Protein AF-A1HNP2-F1 (afdb_monomer)

Solvent-accessible surface area (backbone atoms only — not comparable to full-atom values): 6325 Å² total; per-residue (Å²): 141,87,89,77,92,78,71,58,69,73,58,54,54,51,54,63,71,51,48,97,85,75,49,71,67,57,53,52,48,53,51,52,52,49,53,50,51,52,52,53,56,53,64,67,58,37,74,67,53,46,50,54,48,52,56,49,51,55,50,52,51,52,51,53,54,48,50,34,67,74,67,49,86,72,54,46,63,56,48,10,64,74,72,73,49,52,49,67,56,31,46,49,52,55,55,47,56,54,50,56,54,51,55,64,75,77,108

Structure (mmCIF, N/CA/C/O backbone):
data_AF-A1HNP2-F1
#
_entry.id   AF-A1HNP2-F1
#
loop_
_atom_site.group_PDB
_atom_site.id
_atom_site.type_symbol
_atom_site.label_atom_id
_atom_site.label_alt_id
_atom_site.label_comp_id
_atom_site.label_asym_id
_atom_site.label_entity_id
_atom_site.label_seq_id
_atom_site.pdbx_PDB_ins_code
_atom_site.Cartn_x
_atom_site.Cartn_y
_atom_site.Cartn_z
_atom_site.occupancy
_atom_site.B_iso_or_equiv
_atom_site.auth_seq_id
_atom_site.auth_comp_id
_atom_site.auth_asym_id
_atom_site.auth_atom_id
_atom_site.pdbx_PDB_model_num
ATOM 1 N N . MET A 1 1 ? 48.011 25.353 -30.392 1.00 40.16 1 MET A N 1
ATOM 2 C CA . MET A 1 1 ? 46.835 24.646 -30.943 1.00 40.16 1 MET A CA 1
ATOM 3 C C . MET A 1 1 ? 47.071 24.387 -32.428 1.00 40.16 1 MET A C 1
ATOM 5 O O . MET A 1 1 ? 47.019 25.321 -33.212 1.00 40.16 1 MET A O 1
ATOM 9 N N . LYS A 1 2 ? 47.429 23.161 -32.817 1.00 46.31 2 LYS A N 1
ATOM 10 C CA . LYS A 1 2 ? 47.557 22.740 -34.224 1.00 46.31 2 LYS A CA 1
ATOM 11 C C . LYS A 1 2 ? 46.866 21.384 -34.335 1.00 46.31 2 LYS A C 1
ATOM 13 O O . LYS A 1 2 ? 47.393 20.412 -33.811 1.00 46.31 2 LYS A O 1
ATOM 18 N N . GLY A 1 3 ? 45.676 21.344 -34.931 1.00 45.22 3 GLY A N 1
ATOM 19 C CA . GLY A 1 3 ? 44.928 20.089 -35.055 1.00 45.22 3 GLY A CA 1
ATOM 20 C C . GLY A 1 3 ? 43.551 20.142 -35.722 1.00 45.22 3 GLY A C 1
ATOM 21 O O . GLY A 1 3 ? 42.862 19.136 -35.682 1.00 45.22 3 GLY A O 1
ATOM 22 N N . MET A 1 4 ? 43.118 21.258 -36.326 1.00 51.31 4 MET A N 1
ATOM 23 C CA . MET A 1 4 ? 41.760 21.357 -36.907 1.00 51.31 4 MET A CA 1
ATOM 24 C C . MET A 1 4 ? 41.727 21.884 -38.354 1.00 51.31 4 MET A C 1
ATOM 26 O O . MET A 1 4 ? 40.713 22.400 -38.801 1.00 51.31 4 MET A O 1
ATOM 30 N N . SER A 1 5 ? 42.813 21.762 -39.124 1.00 51.06 5 SER A N 1
ATOM 31 C CA . SER A 1 5 ? 42.897 22.315 -40.490 1.00 51.06 5 SER A CA 1
ATOM 32 C C . SER A 1 5 ? 42.567 21.311 -41.608 1.00 51.06 5 SER A C 1
ATOM 34 O O . SER A 1 5 ? 43.250 21.303 -42.630 1.00 51.06 5 SER A O 1
ATOM 36 N N . GLY A 1 6 ? 41.576 20.429 -41.431 1.00 59.75 6 GLY A N 1
ATOM 37 C CA . GLY A 1 6 ? 41.312 19.383 -42.435 1.00 59.75 6 GLY A CA 1
ATOM 38 C C . GLY A 1 6 ? 39.944 18.700 -42.421 1.00 59.75 6 GLY A C 1
ATOM 39 O O . GLY A 1 6 ? 39.784 17.702 -43.116 1.00 59.75 6 GLY A O 1
ATOM 40 N N . MET A 1 7 ? 38.959 19.185 -41.660 1.00 56.59 7 MET A N 1
ATOM 41 C CA . MET A 1 7 ? 37.622 18.574 -41.657 1.00 56.59 7 MET A CA 1
ATOM 42 C C . MET A 1 7 ? 36.733 19.184 -42.755 1.00 56.59 7 MET A C 1
ATOM 44 O O . MET A 1 7 ? 36.704 20.410 -42.883 1.00 56.59 7 MET A O 1
ATOM 48 N N . PRO A 1 8 ? 35.990 18.375 -43.539 1.00 66.62 8 PRO A N 1
ATOM 49 C CA . PRO A 1 8 ? 35.042 18.887 -44.523 1.00 66.62 8 PRO A CA 1
ATOM 50 C C . PRO A 1 8 ? 33.988 19.790 -43.857 1.00 66.62 8 PRO A C 1
ATOM 52 O O . PRO A 1 8 ? 33.487 19.434 -42.787 1.00 66.62 8 PRO A O 1
ATOM 55 N N . PRO A 1 9 ? 33.591 20.915 -44.479 1.00 64.38 9 PRO A N 1
ATOM 56 C CA . PRO A 1 9 ? 32.705 21.909 -43.861 1.00 64.38 9 PRO A CA 1
ATOM 57 C C . PRO A 1 9 ? 31.346 21.347 -43.407 1.00 64.38 9 PRO A C 1
ATOM 59 O O . PRO A 1 9 ? 30.823 21.774 -42.383 1.00 64.38 9 PRO A O 1
ATOM 62 N N . MET A 1 10 ? 30.816 20.326 -44.093 1.00 60.75 10 MET A N 1
ATOM 63 C CA . MET A 1 10 ? 29.601 19.605 -43.674 1.00 60.75 10 MET A CA 1
ATOM 64 C C . MET A 1 10 ? 29.759 18.886 -42.328 1.00 60.75 10 MET A C 1
ATOM 66 O O . MET A 1 10 ? 28.822 18.848 -41.537 1.00 60.75 10 MET A O 1
ATOM 70 N N . MET A 1 11 ? 30.947 18.345 -42.048 1.00 61.38 11 MET A N 1
ATOM 71 C CA . MET A 1 11 ? 31.249 17.643 -40.801 1.00 61.38 11 MET A CA 1
ATOM 72 C C . MET A 1 11 ? 31.371 18.636 -39.634 1.00 61.38 11 MET A C 1
ATOM 74 O O . MET A 1 11 ? 30.897 18.355 -38.539 1.00 61.38 11 MET A O 1
ATOM 78 N N . GLY A 1 12 ? 31.944 19.822 -39.885 1.00 61.47 12 GLY A N 1
ATOM 79 C CA . GLY A 1 12 ? 32.016 20.916 -38.908 1.00 61.47 12 GLY A CA 1
ATOM 80 C C . GLY A 1 12 ? 30.636 21.462 -38.531 1.00 61.47 12 GLY A C 1
ATOM 81 O O . GLY A 1 12 ? 30.323 21.567 -37.351 1.00 61.47 12 GLY A O 1
ATOM 82 N N . MET A 1 13 ? 29.767 21.692 -39.521 1.00 60.16 13 MET A N 1
ATOM 83 C CA . MET A 1 13 ? 28.386 22.143 -39.291 1.00 60.16 13 MET A CA 1
ATOM 84 C C . MET A 1 13 ? 27.527 21.109 -38.542 1.00 60.16 13 MET A C 1
ATOM 86 O O . MET A 1 13 ? 26.623 21.483 -37.797 1.00 60.16 13 MET A O 1
ATOM 90 N N . MET A 1 14 ? 27.784 19.809 -38.735 1.00 60.59 14 MET A N 1
ATOM 91 C CA . MET A 1 14 ? 27.086 18.736 -38.013 1.00 60.59 14 MET A CA 1
ATOM 92 C C . MET A 1 14 ? 27.480 18.690 -36.532 1.00 60.59 14 MET A C 1
ATOM 94 O O . MET A 1 14 ? 26.610 18.525 -35.680 1.00 60.59 14 MET A O 1
ATOM 98 N N . VAL A 1 15 ? 28.771 18.876 -36.237 1.00 60.97 15 VAL A N 1
ATOM 99 C CA . VAL A 1 15 ? 29.297 18.964 -34.865 1.00 60.97 15 VAL A CA 1
ATOM 100 C C . VAL A 1 15 ? 28.795 20.227 -34.168 1.00 60.97 15 VAL A C 1
ATOM 102 O O . VAL A 1 15 ? 28.440 20.175 -33.003 1.00 60.97 15 VAL A O 1
ATOM 105 N N . GLU A 1 16 ? 28.687 21.343 -34.885 1.00 56.34 16 GLU A N 1
ATOM 106 C CA . GLU A 1 16 ? 28.187 22.603 -34.327 1.00 56.34 16 GLU A CA 1
ATOM 107 C C . GLU A 1 16 ? 26.666 22.576 -34.064 1.00 56.34 16 GLU A C 1
ATOM 109 O O . GLU A 1 16 ? 26.189 23.158 -33.092 1.00 56.34 16 GLU A O 1
ATOM 114 N N . LYS A 1 17 ? 25.885 21.855 -34.888 1.00 58.34 17 LYS A N 1
ATOM 115 C CA . LYS A 1 17 ? 24.435 21.661 -34.671 1.00 58.34 17 LYS A CA 1
ATOM 116 C C . LYS A 1 17 ? 24.092 20.602 -33.619 1.00 58.34 17 LYS A C 1
ATOM 118 O O . LYS A 1 17 ? 22.998 20.657 -33.060 1.00 58.34 17 LYS A O 1
ATOM 123 N N . MET A 1 18 ? 24.986 19.653 -33.342 1.00 58.75 18 MET A N 1
ATOM 124 C CA . MET A 1 18 ? 24.917 18.800 -32.153 1.00 58.75 18 MET A CA 1
ATOM 125 C C . MET A 1 18 ? 25.634 19.519 -31.012 1.00 58.75 18 MET A C 1
ATOM 127 O O . MET A 1 18 ? 26.803 19.259 -30.758 1.00 58.75 18 MET A O 1
ATOM 131 N N . GLY A 1 19 ? 24.937 20.466 -30.378 1.00 57.59 19 GLY A N 1
ATOM 132 C CA . GLY A 1 19 ? 25.503 21.356 -29.364 1.00 57.59 19 GLY A CA 1
ATOM 133 C C . GLY A 1 19 ? 26.406 20.658 -28.341 1.00 57.59 19 GLY A C 1
ATOM 134 O O . GLY A 1 19 ? 26.190 19.496 -27.982 1.00 57.59 19 GLY A O 1
ATOM 135 N N . GLU A 1 20 ? 27.419 21.396 -27.881 1.00 60.81 20 GLU A N 1
ATOM 136 C CA . GLU A 1 20 ? 28.354 20.991 -26.829 1.00 60.81 20 GLU A CA 1
ATOM 137 C C . GLU A 1 20 ? 27.585 20.396 -25.637 1.00 60.81 20 GLU A C 1
ATOM 139 O O . GLU A 1 20 ? 26.948 21.111 -24.867 1.00 60.81 20 GLU A O 1
ATOM 144 N N . GLY A 1 21 ? 27.584 19.065 -25.527 1.00 62.59 21 GLY A N 1
ATOM 145 C CA . GLY A 1 21 ? 26.832 18.343 -24.497 1.00 62.59 21 GLY A CA 1
ATOM 146 C C . GLY A 1 21 ? 26.140 17.066 -24.974 1.00 62.59 21 GLY A C 1
ATOM 147 O O . GLY A 1 21 ? 25.799 16.229 -24.143 1.00 62.59 21 GLY A O 1
ATOM 148 N N . PHE A 1 22 ? 25.961 16.854 -26.283 1.00 71.06 22 PHE A N 1
ATOM 149 C CA . PHE A 1 22 ? 25.424 15.583 -26.780 1.00 71.06 22 PHE A CA 1
ATOM 150 C C . PHE A 1 22 ? 26.531 14.534 -26.959 1.00 71.06 22 PHE A C 1
ATOM 152 O O . PHE A 1 22 ? 27.329 14.603 -27.894 1.00 71.06 22 PHE A O 1
ATOM 159 N N . ASN A 1 23 ? 26.562 13.533 -26.077 1.00 84.00 23 ASN A N 1
ATOM 160 C CA . ASN A 1 23 ? 27.451 12.378 -26.185 1.00 84.00 23 ASN A CA 1
ATOM 161 C C . ASN A 1 23 ? 26.645 11.111 -26.543 1.00 84.00 23 ASN A C 1
ATOM 163 O O . ASN A 1 23 ? 25.964 10.553 -25.677 1.00 84.00 23 ASN A O 1
ATOM 167 N N . PRO A 1 24 ? 26.735 10.604 -27.789 1.00 82.38 24 PRO A N 1
ATOM 168 C CA . PRO A 1 24 ? 26.006 9.409 -28.222 1.00 82.38 24 PRO A CA 1
ATOM 169 C C . PRO A 1 24 ? 26.275 8.160 -27.367 1.00 82.38 24 PRO A C 1
ATOM 171 O O . PRO A 1 24 ? 25.383 7.333 -27.182 1.00 82.38 24 PRO A O 1
ATOM 174 N N . MET A 1 25 ? 27.488 8.023 -26.820 1.00 87.00 25 MET A N 1
ATOM 175 C CA . MET A 1 25 ? 27.843 6.895 -25.950 1.00 87.00 25 MET A CA 1
ATOM 176 C C . MET A 1 25 ? 27.152 6.996 -24.589 1.00 87.00 25 MET A C 1
ATOM 178 O O . MET A 1 25 ? 26.699 5.987 -24.053 1.00 87.00 25 MET A O 1
ATOM 182 N N . GLU A 1 26 ? 27.037 8.208 -24.048 1.00 86.62 26 GLU A N 1
ATOM 183 C CA . GLU A 1 26 ? 26.338 8.466 -22.789 1.00 86.62 26 GLU A CA 1
ATOM 184 C C . GLU A 1 26 ? 24.829 8.258 -22.941 1.00 86.62 26 GLU A C 1
ATOM 186 O O . GLU A 1 26 ? 24.214 7.582 -22.121 1.00 86.62 26 GLU A O 1
ATOM 191 N N . MET A 1 27 ? 24.244 8.729 -24.047 1.00 87.31 27 MET A N 1
ATOM 192 C CA . MET A 1 27 ? 22.843 8.460 -24.381 1.00 87.31 27 MET A CA 1
ATOM 193 C C . MET A 1 27 ? 22.562 6.953 -24.476 1.00 87.31 27 MET A C 1
ATOM 195 O O . MET A 1 27 ? 21.599 6.466 -23.884 1.00 87.31 27 MET A O 1
ATOM 199 N N . CYS A 1 28 ? 23.408 6.206 -25.193 1.00 89.12 28 CYS A N 1
ATOM 200 C CA . CYS A 1 28 ? 23.274 4.756 -25.337 1.00 89.12 28 CYS A CA 1
ATOM 201 C C . CYS A 1 28 ? 23.365 4.043 -23.979 1.00 89.12 28 CYS A C 1
ATOM 203 O O . CYS A 1 28 ? 22.531 3.192 -23.664 1.00 89.12 28 CYS A O 1
ATOM 205 N N . LYS A 1 29 ? 24.326 4.444 -23.138 1.00 90.94 29 LYS A N 1
ATOM 206 C CA . LYS A 1 29 ? 24.474 3.925 -21.776 1.00 90.94 29 LYS A CA 1
ATOM 207 C C . LYS A 1 29 ? 23.222 4.186 -20.933 1.00 90.94 29 LYS A C 1
ATOM 209 O O . LYS A 1 29 ? 22.686 3.243 -20.359 1.00 90.94 29 LYS A O 1
ATOM 214 N N . ASN A 1 30 ? 22.723 5.421 -20.913 1.00 91.88 30 ASN A N 1
ATOM 215 C CA . ASN A 1 30 ? 21.533 5.795 -20.143 1.00 91.88 30 ASN A CA 1
ATOM 216 C C . ASN A 1 30 ? 20.290 5.027 -20.616 1.00 91.88 30 ASN A C 1
ATOM 218 O O . ASN A 1 30 ? 19.487 4.572 -19.804 1.00 91.88 30 ASN A O 1
ATOM 222 N N . MET A 1 31 ? 20.148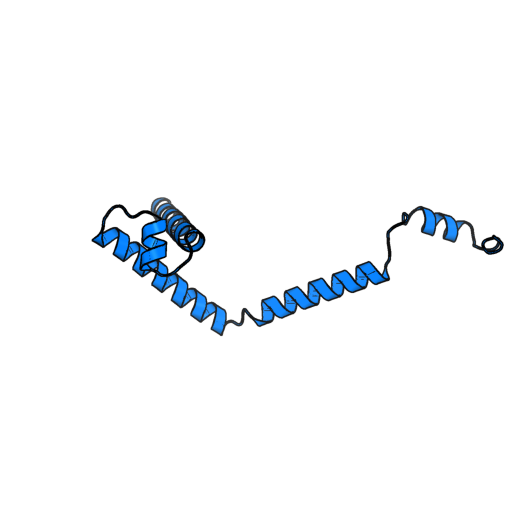 4.821 -21.929 1.00 92.56 31 MET A N 1
ATOM 223 C CA . MET A 1 31 ? 19.060 4.019 -22.487 1.00 92.56 31 MET A CA 1
ATOM 224 C C . MET A 1 31 ? 19.157 2.550 -22.055 1.00 92.56 31 MET A C 1
ATOM 226 O O . MET A 1 31 ? 18.157 1.970 -21.637 1.00 92.56 31 MET A O 1
ATOM 230 N N . MET A 1 32 ? 20.348 1.945 -22.110 1.00 92.94 32 MET A N 1
ATOM 231 C CA . MET A 1 32 ? 20.552 0.572 -21.636 1.00 92.94 32 MET A CA 1
ATOM 232 C C . MET A 1 32 ? 20.299 0.437 -20.130 1.00 92.94 32 MET A C 1
ATOM 234 O O . MET A 1 32 ? 19.702 -0.549 -19.700 1.00 92.94 32 MET A O 1
ATOM 238 N N . GLU A 1 33 ? 20.708 1.421 -19.327 1.00 93.62 33 GLU A N 1
ATOM 239 C CA . GLU A 1 33 ? 20.428 1.459 -17.887 1.00 93.62 33 GLU A CA 1
ATOM 240 C C . GLU A 1 33 ? 18.927 1.569 -17.592 1.00 93.62 33 GLU A C 1
ATOM 242 O O . GLU A 1 33 ? 18.423 0.856 -16.718 1.00 93.62 33 GLU A O 1
ATOM 247 N N . ALA A 1 34 ? 18.195 2.387 -18.354 1.00 91.69 34 ALA A N 1
ATOM 248 C CA . ALA A 1 34 ? 16.743 2.483 -18.248 1.00 91.69 34 ALA A CA 1
ATOM 249 C C . ALA A 1 34 ? 16.070 1.145 -18.597 1.00 91.69 34 ALA A C 1
ATOM 251 O O . ALA A 1 34 ? 15.287 0.632 -17.801 1.00 91.69 34 ALA A O 1
ATOM 252 N N . VAL A 1 35 ? 16.440 0.525 -19.725 1.00 91.31 35 VAL A N 1
ATOM 253 C CA . VAL A 1 35 ? 15.911 -0.790 -20.138 1.00 91.31 35 VAL A CA 1
ATOM 254 C C . VAL A 1 35 ? 16.208 -1.860 -19.090 1.00 91.31 35 VAL A C 1
ATOM 256 O O . VAL A 1 35 ? 15.322 -2.639 -18.742 1.00 91.31 35 VAL A O 1
ATOM 259 N N . LYS A 1 36 ? 17.431 -1.887 -18.546 1.00 89.94 36 LYS A N 1
ATOM 260 C CA . LYS A 1 36 ? 17.815 -2.817 -17.478 1.00 89.94 36 LYS A CA 1
ATOM 261 C C . LYS A 1 36 ? 16.957 -2.613 -16.232 1.00 89.94 36 LYS A C 1
ATOM 263 O O . LYS A 1 36 ? 16.430 -3.588 -15.708 1.00 89.94 36 LYS A O 1
ATOM 268 N N . THR A 1 37 ? 16.794 -1.369 -15.783 1.00 88.50 37 THR A N 1
ATOM 269 C CA . THR A 1 37 ? 15.970 -1.036 -14.613 1.00 88.50 37 THR A CA 1
ATOM 270 C C . THR A 1 37 ? 14.522 -1.476 -14.825 1.00 88.50 37 THR A C 1
ATOM 272 O O . THR A 1 37 ? 13.965 -2.171 -13.978 1.00 88.50 37 THR A O 1
ATOM 275 N N . THR A 1 38 ? 13.929 -1.161 -15.980 1.00 85.75 38 THR A N 1
ATOM 276 C CA . THR A 1 38 ? 12.563 -1.583 -16.322 1.00 85.75 38 THR A CA 1
ATOM 277 C C . THR A 1 38 ? 12.429 -3.105 -16.359 1.00 85.75 38 THR A C 1
ATOM 279 O O . THR A 1 38 ? 11.477 -3.642 -15.800 1.00 85.75 38 THR A O 1
ATOM 282 N N . ALA A 1 39 ? 13.386 -3.817 -16.961 1.00 84.25 39 ALA A N 1
ATOM 283 C CA . ALA A 1 39 ? 13.373 -5.278 -17.014 1.00 84.25 39 ALA A CA 1
ATOM 284 C C . ALA A 1 39 ? 13.511 -5.911 -15.620 1.00 84.25 39 ALA A C 1
ATOM 286 O O . ALA A 1 39 ? 12.834 -6.891 -15.321 1.00 84.25 39 ALA A O 1
ATOM 287 N N . GLN A 1 40 ? 14.347 -5.338 -14.750 1.00 84.00 40 GLN A N 1
ATOM 288 C CA . GLN A 1 40 ? 14.470 -5.778 -13.359 1.00 84.00 40 GLN A CA 1
ATOM 289 C C . GLN A 1 40 ? 13.168 -5.554 -12.585 1.00 84.00 40 GLN A C 1
ATOM 291 O O . GLN A 1 40 ? 12.711 -6.467 -11.908 1.00 84.00 40 GLN A O 1
ATOM 296 N N . MET A 1 41 ? 12.543 -4.381 -12.725 1.00 81.00 41 MET A N 1
ATOM 297 C CA . MET A 1 41 ? 11.242 -4.091 -12.111 1.00 81.00 41 MET A CA 1
ATOM 298 C C . MET A 1 41 ? 10.151 -5.050 -12.594 1.00 81.00 41 MET A C 1
ATOM 300 O O . MET A 1 41 ? 9.413 -5.590 -11.775 1.00 81.00 41 MET A O 1
ATOM 304 N N . ALA A 1 42 ? 10.091 -5.318 -13.902 1.00 76.94 42 ALA A N 1
ATOM 305 C CA . ALA A 1 42 ? 9.167 -6.296 -14.472 1.00 76.94 42 ALA A CA 1
ATOM 306 C C . ALA A 1 42 ? 9.431 -7.716 -13.942 1.00 76.94 42 ALA A C 1
ATOM 308 O O . ALA A 1 42 ? 8.492 -8.466 -13.703 1.00 76.94 42 ALA A O 1
ATOM 309 N N . GLY A 1 43 ? 10.698 -8.068 -13.699 1.00 78.81 43 GLY A N 1
ATOM 310 C CA . GLY A 1 43 ? 11.083 -9.350 -13.109 1.00 78.81 43 GLY A 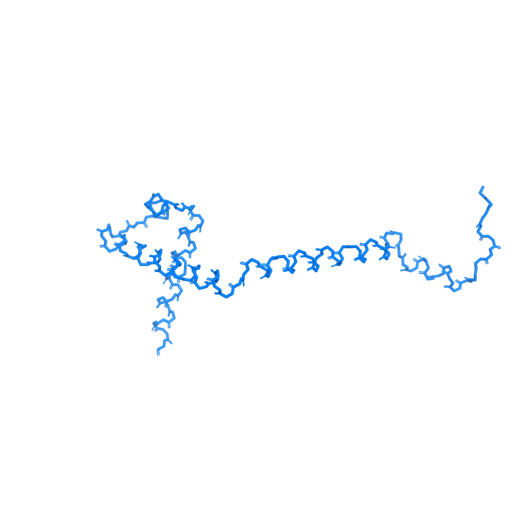CA 1
ATOM 311 C C . GLY A 1 43 ? 10.592 -9.560 -11.673 1.00 78.81 43 GLY A C 1
ATOM 312 O O . GLY A 1 43 ? 10.398 -10.705 -11.277 1.00 78.81 43 GLY A O 1
ATOM 313 N N . TYR A 1 44 ? 10.358 -8.492 -10.901 1.00 75.88 44 TYR A N 1
ATOM 314 C CA . TYR A 1 44 ? 9.768 -8.592 -9.558 1.00 75.88 44 TYR A CA 1
ATOM 315 C C . TYR A 1 44 ? 8.239 -8.711 -9.576 1.00 75.88 44 TYR A C 1
ATOM 317 O O . TYR A 1 44 ? 7.654 -9.180 -8.604 1.00 75.88 44 TYR A O 1
ATOM 325 N N . ALA A 1 45 ? 7.592 -8.309 -10.669 1.00 79.88 45 ALA A N 1
ATOM 326 C CA . ALA A 1 45 ? 6.145 -8.367 -10.846 1.00 79.88 45 ALA A CA 1
ATOM 327 C C . ALA A 1 45 ? 5.735 -9.639 -11.603 1.00 79.88 45 ALA A C 1
ATOM 329 O O . ALA A 1 45 ? 5.049 -9.574 -12.624 1.00 79.88 45 ALA A O 1
ATOM 330 N N . THR A 1 46 ? 6.187 -10.808 -11.139 1.00 87.19 46 THR A N 1
ATOM 331 C CA . THR A 1 46 ? 5.693 -12.068 -11.710 1.00 87.19 46 THR A CA 1
ATOM 332 C C . THR A 1 46 ? 4.197 -12.223 -11.406 1.00 87.19 46 THR A C 1
ATOM 334 O O . THR A 1 46 ? 3.728 -11.681 -10.398 1.00 87.19 46 THR A O 1
ATOM 337 N N . PRO A 1 47 ? 3.428 -12.959 -12.232 1.00 87.88 47 PRO A N 1
ATOM 338 C CA . PRO A 1 47 ? 1.997 -13.165 -11.996 1.00 87.88 47 PRO A CA 1
ATOM 339 C C . PRO A 1 47 ? 1.681 -13.686 -10.587 1.00 87.88 47 PRO A C 1
ATOM 341 O O . PRO A 1 47 ? 0.686 -13.297 -9.986 1.00 87.88 47 PRO A O 1
ATOM 344 N N . GLU A 1 48 ? 2.554 -14.526 -10.034 1.00 90.62 48 GLU A N 1
ATOM 345 C CA . GLU A 1 48 ? 2.422 -15.080 -8.688 1.00 90.62 48 GLU A CA 1
ATOM 346 C C . GLU A 1 48 ? 2.596 -14.010 -7.604 1.00 90.62 48 GLU A C 1
ATOM 348 O O . GLU A 1 48 ? 1.811 -13.961 -6.660 1.00 90.62 48 GLU A O 1
ATOM 353 N N . VAL A 1 49 ? 3.592 -13.126 -7.737 1.00 90.69 49 VAL A N 1
ATOM 354 C CA . VAL A 1 49 ? 3.795 -12.013 -6.792 1.00 90.69 49 VAL A CA 1
ATOM 355 C C . VAL A 1 49 ? 2.641 -11.018 -6.881 1.00 90.69 49 VAL A C 1
ATOM 357 O O . VAL A 1 49 ? 2.177 -10.531 -5.853 1.00 90.69 49 VAL A O 1
ATOM 360 N N . MET A 1 50 ? 2.150 -10.748 -8.093 1.00 89.88 50 MET A N 1
ATOM 361 C CA . MET A 1 50 ? 0.980 -9.894 -8.301 1.00 89.88 50 MET A CA 1
ATOM 362 C C . MET A 1 50 ? -0.262 -10.469 -7.617 1.00 89.88 50 MET A C 1
ATOM 364 O O . MET A 1 50 ? -0.917 -9.742 -6.880 1.00 89.88 50 MET A O 1
ATOM 368 N N . ALA A 1 51 ? -0.540 -11.767 -7.778 1.00 92.62 51 ALA A N 1
ATOM 369 C CA . ALA A 1 51 ? -1.673 -12.421 -7.123 1.00 92.62 51 ALA A CA 1
ATOM 370 C C . ALA A 1 51 ? -1.581 -12.345 -5.589 1.00 92.62 51 ALA A C 1
ATOM 372 O O . ALA A 1 51 ? -2.548 -11.980 -4.928 1.00 92.62 51 ALA A O 1
ATOM 373 N N . LEU A 1 52 ? -0.398 -12.604 -5.016 1.00 94.06 52 LEU A N 1
ATOM 374 C CA . LEU A 1 52 ? -0.178 -12.466 -3.570 1.00 94.06 52 LEU A CA 1
ATOM 375 C C . LEU A 1 52 ? -0.371 -11.022 -3.087 1.00 94.06 52 LEU A C 1
ATOM 377 O O . LEU A 1 52 ? -0.907 -10.797 -2.002 1.00 94.06 52 LEU A O 1
ATOM 381 N N . PHE A 1 53 ? 0.070 -10.043 -3.878 1.00 93.31 53 PHE A N 1
ATOM 382 C CA . PHE A 1 53 ? -0.132 -8.634 -3.565 1.00 93.31 53 PHE A CA 1
ATOM 383 C C . PHE A 1 53 ? -1.615 -8.246 -3.630 1.00 93.31 53 PHE A C 1
ATOM 385 O O . PHE A 1 53 ? -2.091 -7.556 -2.735 1.00 93.31 53 PHE A O 1
ATOM 392 N N . GLU A 1 54 ? -2.357 -8.712 -4.636 1.00 93.00 54 GLU A N 1
ATOM 393 C CA . GLU A 1 54 ? -3.804 -8.491 -4.753 1.00 93.00 54 GLU A CA 1
ATOM 394 C C . GLU A 1 54 ? -4.573 -9.114 -3.580 1.00 93.00 54 GLU A C 1
ATOM 396 O O . GLU A 1 54 ? -5.413 -8.449 -2.971 1.00 93.00 54 GLU A O 1
ATOM 401 N N . ASP A 1 55 ? -4.240 -10.348 -3.198 1.00 95.56 55 ASP A N 1
ATOM 402 C CA . ASP A 1 55 ? -4.822 -11.010 -2.027 1.00 95.56 55 ASP A CA 1
ATOM 403 C C . ASP A 1 55 ? -4.536 -10.240 -0.734 1.00 95.56 55 ASP A C 1
ATOM 405 O O . ASP A 1 55 ? -5.413 -10.114 0.126 1.00 95.56 55 ASP A O 1
ATOM 409 N N . TRP A 1 56 ? -3.322 -9.707 -0.586 1.00 94.75 56 TRP A N 1
ATOM 410 C CA . TRP A 1 56 ? -2.958 -8.863 0.549 1.00 94.75 56 TRP A CA 1
ATOM 411 C C . TRP A 1 56 ? -3.730 -7.534 0.548 1.00 94.75 56 TRP A C 1
ATOM 413 O O . TRP A 1 56 ? -4.275 -7.150 1.580 1.00 94.75 56 TRP A O 1
ATOM 423 N N . VAL A 1 57 ? -3.852 -6.861 -0.602 1.00 94.44 57 VAL A N 1
ATOM 424 C CA . VAL A 1 57 ? -4.647 -5.626 -0.761 1.00 94.44 57 VAL A CA 1
ATOM 425 C C . VAL A 1 57 ? -6.099 -5.857 -0.335 1.00 94.44 57 VAL A C 1
ATOM 427 O O . VAL A 1 57 ? -6.637 -5.069 0.442 1.00 94.44 57 VAL A O 1
ATOM 430 N N . ASN A 1 58 ? -6.715 -6.957 -0.779 1.00 93.38 58 ASN A N 1
ATOM 431 C CA . ASN A 1 58 ? -8.091 -7.309 -0.419 1.00 93.38 58 ASN A CA 1
ATOM 432 C C . ASN A 1 58 ? -8.255 -7.563 1.090 1.00 93.38 58 ASN A C 1
ATOM 434 O O . ASN A 1 58 ? -9.260 -7.164 1.682 1.00 93.38 58 ASN A O 1
ATOM 438 N N . GLN A 1 59 ? -7.272 -8.209 1.726 1.00 94.81 59 GLN A N 1
ATOM 439 C CA . GLN A 1 59 ? -7.273 -8.429 3.176 1.00 94.81 59 GLN A CA 1
ATOM 440 C C . GLN A 1 59 ? -7.201 -7.107 3.940 1.00 94.81 59 GLN A C 1
ATOM 442 O O . GLN A 1 59 ? -8.043 -6.858 4.802 1.00 94.81 59 GLN A O 1
ATOM 447 N N . VAL A 1 60 ? -6.264 -6.227 3.575 1.00 94.94 60 VAL A N 1
ATOM 448 C CA . VAL A 1 60 ? -6.107 -4.917 4.223 1.00 94.94 60 VAL A CA 1
ATOM 449 C C . VAL A 1 60 ? -7.380 -4.081 4.084 1.00 94.94 60 VAL A C 1
ATOM 451 O O . VAL A 1 60 ? -7.817 -3.467 5.052 1.00 94.94 60 VAL A O 1
ATOM 454 N N . GLU A 1 61 ? -8.036 -4.094 2.924 1.00 93.62 61 GLU A N 1
ATOM 455 C CA . GLU A 1 61 ? -9.322 -3.406 2.739 1.00 93.62 61 GLU A CA 1
ATOM 456 C C . GLU A 1 61 ? -10.426 -3.944 3.638 1.00 93.62 61 GLU A C 1
ATOM 458 O O . GLU A 1 61 ? -11.167 -3.160 4.240 1.00 93.62 61 GLU A O 1
ATOM 463 N N . GLY A 1 62 ? -10.520 -5.268 3.758 1.00 93.19 62 GLY A N 1
ATOM 464 C CA . GLY A 1 62 ? -11.439 -5.910 4.689 1.00 93.19 62 GLY A CA 1
ATOM 465 C C . GLY A 1 62 ? -11.189 -5.467 6.129 1.00 93.19 62 GLY A C 1
ATOM 466 O O . GLY A 1 62 ? -12.132 -5.108 6.835 1.00 93.19 62 GLY A O 1
ATOM 467 N N . GLU A 1 63 ? -9.925 -5.418 6.549 1.00 94.25 63 GLU A N 1
ATOM 468 C CA . GLU A 1 63 ? -9.539 -4.986 7.894 1.00 94.25 63 GLU A CA 1
ATOM 469 C C . GLU A 1 63 ? -9.828 -3.495 8.141 1.00 94.25 63 GLU A C 1
ATOM 471 O O . GLU A 1 63 ? -10.348 -3.143 9.203 1.00 94.25 63 GLU A O 1
ATOM 476 N N . VAL A 1 64 ? -9.588 -2.614 7.159 1.00 93.19 64 VAL A N 1
ATOM 477 C CA . VAL A 1 64 ? -9.970 -1.189 7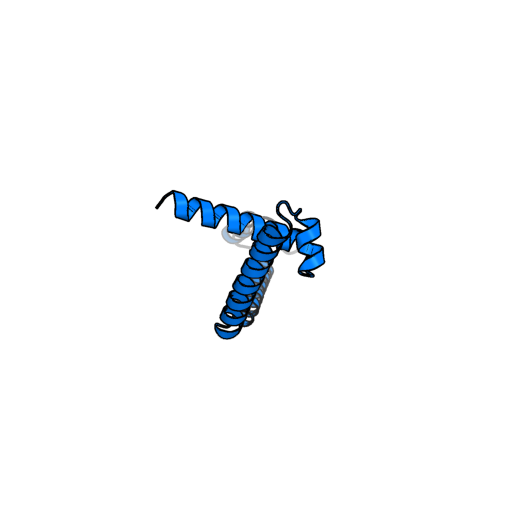.238 1.00 93.19 64 VAL A CA 1
ATOM 478 C C . VAL A 1 64 ? -11.483 -1.048 7.422 1.00 93.19 64 VAL A C 1
ATOM 480 O O . VAL A 1 64 ? -11.935 -0.319 8.307 1.00 93.19 64 VAL A O 1
ATOM 483 N N . LEU A 1 65 ? -12.282 -1.745 6.608 1.00 92.31 65 LEU A N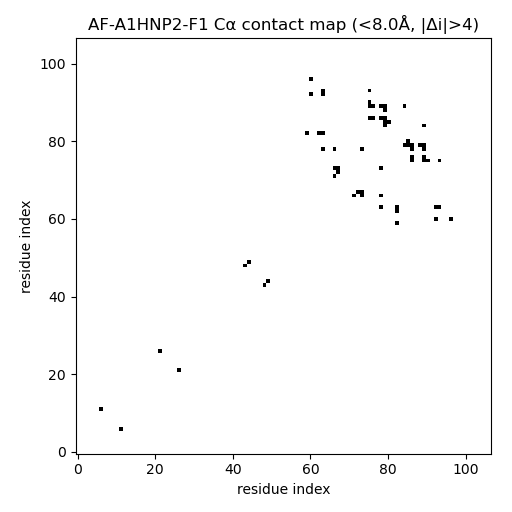 1
ATOM 484 C CA . LEU A 1 65 ? -13.744 -1.693 6.696 1.00 92.31 65 LEU A CA 1
ATOM 485 C C . LEU A 1 65 ? -14.256 -2.230 8.034 1.00 92.31 65 LEU A C 1
ATOM 487 O O . LEU A 1 65 ? -15.184 -1.660 8.614 1.00 92.31 65 LEU A O 1
ATOM 491 N N . GLU A 1 66 ? -13.648 -3.299 8.542 1.00 92.88 66 GLU A N 1
ATOM 492 C CA . GLU A 1 66 ? -13.988 -3.869 9.840 1.00 92.88 66 GLU A CA 1
ATOM 493 C C . GLU A 1 66 ? -13.662 -2.899 10.984 1.00 92.88 66 GLU A C 1
ATOM 495 O O . GLU A 1 66 ? -14.505 -2.672 11.853 1.00 92.88 66 GLU A O 1
ATOM 500 N N . LEU A 1 67 ? -12.495 -2.247 10.948 1.00 92.75 67 LEU A N 1
ATOM 501 C CA . LEU A 1 67 ? -12.115 -1.201 11.903 1.00 92.75 67 LEU A CA 1
ATOM 502 C C . LEU A 1 67 ? -13.120 -0.043 11.906 1.00 92.75 67 LEU A C 1
ATOM 504 O O . LEU A 1 67 ? -13.573 0.377 12.974 1.00 92.75 67 LEU A O 1
ATOM 508 N N . MET A 1 68 ? -13.514 0.437 10.723 1.00 89.75 68 MET A N 1
ATOM 509 C CA . MET A 1 68 ? -14.543 1.473 10.580 1.00 89.75 68 MET A CA 1
ATOM 510 C C . MET A 1 68 ? -15.897 1.006 11.128 1.00 89.75 68 MET A C 1
ATOM 512 O O . MET A 1 68 ? -16.613 1.778 11.761 1.00 89.75 68 MET A O 1
ATOM 516 N N . ARG A 1 69 ? -16.264 -0.266 10.932 1.00 89.62 69 ARG A N 1
ATOM 517 C CA . ARG A 1 69 ? -17.515 -0.827 11.463 1.00 89.62 69 ARG A CA 1
ATOM 518 C C . ARG A 1 69 ? -17.512 -0.905 12.990 1.00 89.62 69 ARG A C 1
ATOM 520 O O . ARG A 1 69 ? -18.538 -0.633 13.607 1.00 89.62 69 ARG A O 1
ATOM 527 N N . GLN A 1 70 ? -16.386 -1.282 13.591 1.00 91.50 70 GLN A N 1
ATOM 528 C CA . GLN A 1 70 ? -16.263 -1.476 15.038 1.00 91.50 70 GLN A CA 1
ATOM 529 C C . GLN A 1 70 ? -16.141 -0.158 15.808 1.00 91.50 70 GLN A C 1
ATOM 531 O O . GLN A 1 70 ? -16.787 0.014 16.840 1.00 91.50 70 GLN A O 1
ATOM 536 N N . LYS A 1 71 ? -15.302 0.763 15.322 1.00 88.81 71 LYS A N 1
ATOM 537 C CA . LYS A 1 71 ? -14.981 2.024 16.013 1.00 88.81 71 LYS A CA 1
ATOM 538 C C . LYS A 1 71 ? -15.791 3.218 15.493 1.00 88.81 71 LYS A C 1
ATOM 540 O O . LYS A 1 71 ? -15.820 4.265 16.133 1.00 88.81 71 LYS A O 1
ATOM 545 N N . GLY A 1 72 ? -16.470 3.073 14.355 1.00 86.19 72 GLY A N 1
ATOM 546 C CA . GLY A 1 72 ? -17.170 4.162 13.684 1.00 86.19 72 GLY A CA 1
ATOM 547 C C . GLY A 1 72 ? -16.191 5.061 12.933 1.00 86.19 72 GLY A C 1
ATOM 548 O O . GLY A 1 72 ? -15.643 4.684 11.898 1.00 86.19 72 GLY A O 1
ATOM 549 N N . GLN A 1 73 ? -15.985 6.276 13.435 1.00 86.69 73 GLN A N 1
ATOM 550 C CA . GLN A 1 73 ? -15.065 7.222 12.813 1.00 86.69 73 GLN A CA 1
ATOM 551 C C . GLN A 1 73 ? -13.628 6.904 13.239 1.00 86.69 73 GLN A C 1
ATOM 553 O O . GLN A 1 73 ? -13.293 7.017 14.413 1.00 86.69 73 GLN A O 1
ATOM 558 N N . VAL A 1 74 ? -12.791 6.523 12.274 1.00 90.75 74 VAL A N 1
ATOM 559 C CA . VAL A 1 74 ? -11.360 6.242 12.464 1.00 90.75 74 VAL A CA 1
ATOM 560 C C . VAL A 1 74 ? -10.525 7.178 11.600 1.00 90.75 74 VAL A C 1
ATOM 562 O O . VAL A 1 74 ? -10.876 7.471 10.455 1.00 90.75 74 VAL A O 1
ATOM 565 N N . SER A 1 75 ? -9.425 7.667 12.157 1.00 92.38 75 SER A N 1
ATOM 566 C CA . SER A 1 75 ? -8.448 8.490 11.447 1.00 92.38 75 SER A CA 1
ATOM 567 C C . SER A 1 75 ? -7.439 7.632 10.662 1.00 92.38 75 SER A C 1
ATOM 569 O O . SER A 1 75 ? -7.212 6.468 11.007 1.00 92.38 75 SER A O 1
ATOM 571 N N . PRO A 1 76 ? -6.777 8.191 9.629 1.00 92.94 76 PRO A N 1
ATOM 572 C CA . PRO A 1 76 ? -5.715 7.489 8.903 1.00 92.94 76 PRO A CA 1
ATOM 573 C C . PRO A 1 76 ? -4.572 7.005 9.807 1.00 92.94 76 PRO A C 1
ATOM 575 O O . PRO A 1 76 ? -4.071 5.898 9.621 1.00 92.94 76 PRO A O 1
ATOM 578 N N . ALA A 1 77 ? -4.207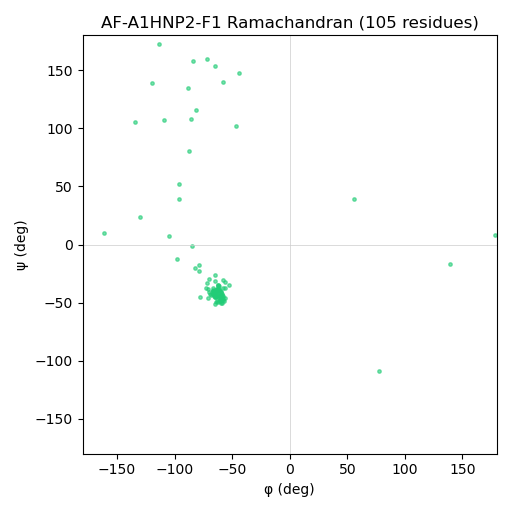 7.792 10.823 1.00 95.38 77 ALA A N 1
ATOM 579 C CA . ALA A 1 77 ? -3.176 7.434 11.794 1.00 95.38 77 ALA A CA 1
ATOM 580 C C . ALA A 1 77 ? -3.564 6.210 12.645 1.00 95.38 77 ALA A C 1
ATOM 582 O O . ALA A 1 77 ? -2.737 5.329 12.875 1.00 95.38 77 ALA A O 1
ATOM 583 N N . GLU A 1 78 ? -4.828 6.115 13.073 1.00 94.19 78 GLU A N 1
ATOM 584 C CA . GLU A 1 78 ? -5.329 4.943 13.804 1.00 94.19 78 GLU A CA 1
ATOM 585 C C . GLU A 1 78 ? -5.325 3.693 12.922 1.00 94.19 78 GLU A C 1
ATOM 587 O O . GLU A 1 78 ? -4.900 2.630 13.368 1.00 94.19 78 GLU A O 1
ATOM 592 N N . ILE A 1 79 ? -5.731 3.819 11.655 1.00 94.75 79 ILE A N 1
ATOM 593 C CA . ILE A 1 79 ? -5.679 2.713 10.689 1.00 94.75 79 ILE A CA 1
ATOM 594 C C . ILE A 1 79 ? -4.233 2.243 10.490 1.00 94.75 79 ILE A C 1
ATOM 596 O O . ILE A 1 79 ? -3.960 1.047 10.567 1.00 94.75 79 ILE A O 1
ATOM 600 N N . ALA A 1 80 ? -3.291 3.168 10.292 1.00 96.50 80 ALA A N 1
ATOM 601 C CA . ALA A 1 80 ? -1.876 2.843 10.135 1.00 96.50 80 ALA A CA 1
ATOM 602 C C . ALA A 1 80 ? -1.315 2.099 11.358 1.00 96.50 80 ALA A C 1
ATOM 604 O O . ALA A 1 80 ? -0.606 1.098 11.223 1.00 96.50 80 ALA A O 1
ATOM 605 N N . GLN A 1 81 ? -1.679 2.549 12.563 1.00 96.19 81 GLN A N 1
ATOM 606 C CA . GLN A 1 81 ? -1.242 1.931 13.809 1.00 96.19 81 GLN A CA 1
ATOM 607 C C . GLN A 1 81 ? -1.812 0.522 14.008 1.00 96.19 81 GLN A C 1
ATOM 609 O O . GLN A 1 81 ? -1.078 -0.362 14.465 1.00 96.19 81 GLN A O 1
ATOM 614 N N . GLU A 1 82 ? -3.093 0.308 13.710 1.00 94.88 82 GLU A N 1
ATOM 615 C CA . GLU A 1 82 ? -3.755 -0.992 13.878 1.00 94.88 82 GLU A CA 1
ATOM 616 C C . GLU A 1 82 ? -3.252 -2.003 12.843 1.00 94.88 82 GLU A C 1
ATOM 618 O O . GLU A 1 82 ? -2.836 -3.101 13.210 1.00 94.88 82 GLU A O 1
ATOM 623 N N . LEU A 1 83 ? -3.171 -1.592 11.574 1.00 94.25 83 LEU A N 1
ATOM 624 C CA . LEU A 1 83 ? -2.793 -2.459 10.452 1.00 94.25 83 LEU A CA 1
ATOM 625 C C . LEU A 1 83 ? -1.277 -2.588 10.249 1.00 94.25 83 LEU A C 1
ATOM 627 O O . LEU A 1 83 ? -0.828 -3.307 9.362 1.00 94.25 83 LEU A O 1
ATOM 631 N N . LYS A 1 84 ? -0.471 -1.898 11.067 1.00 95.81 84 LYS A N 1
ATOM 632 C CA . LYS A 1 84 ? 1.005 -1.905 11.002 1.00 95.81 84 LYS A CA 1
ATOM 633 C C . LYS A 1 84 ? 1.550 -1.510 9.627 1.00 95.81 84 LYS A C 1
ATOM 635 O O . LYS A 1 84 ? 2.558 -2.043 9.167 1.00 95.81 84 LYS A O 1
ATOM 640 N N . VAL A 1 85 ? 0.902 -0.534 9.002 1.00 95.12 85 VAL A N 1
ATOM 641 C CA . VAL A 1 85 ? 1.317 0.066 7.728 1.00 95.12 85 VAL A CA 1
ATOM 642 C C . VAL A 1 85 ? 1.727 1.523 7.936 1.00 95.12 85 VAL A C 1
ATOM 644 O O . VAL A 1 85 ? 1.573 2.074 9.026 1.00 95.12 85 VAL A O 1
ATOM 647 N N . SER A 1 86 ? 2.274 2.164 6.903 1.00 96.94 86 SER A N 1
ATOM 648 C CA . SER A 1 86 ? 2.506 3.609 6.952 1.00 96.94 86 SER A CA 1
ATOM 649 C C . SER A 1 86 ? 1.187 4.382 6.853 1.00 96.94 86 SER A C 1
ATOM 651 O O . SER A 1 86 ? 0.181 3.882 6.342 1.00 96.94 86 SER A O 1
ATOM 653 N N . GLU A 1 87 ? 1.200 5.637 7.300 1.00 95.88 87 GLU A N 1
ATOM 654 C CA . GLU A 1 87 ? 0.051 6.535 7.146 1.00 95.88 87 GLU A CA 1
ATOM 655 C C . GLU A 1 87 ? -0.297 6.778 5.669 1.00 95.88 87 GLU A C 1
ATOM 657 O O . GLU A 1 87 ? -1.473 6.796 5.316 1.00 95.88 87 GLU A O 1
ATOM 662 N N . ASP A 1 88 ? 0.705 6.843 4.785 1.00 96.62 88 ASP A N 1
ATOM 663 C CA . ASP A 1 88 ? 0.497 6.947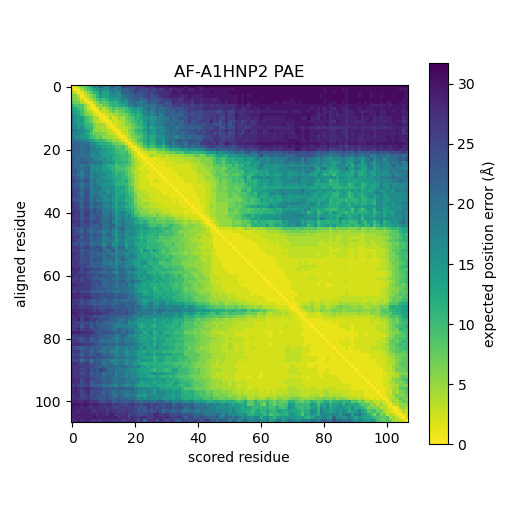 3.334 1.00 96.62 88 ASP A CA 1
ATOM 664 C C . ASP A 1 88 ? -0.264 5.739 2.773 1.00 96.62 88 ASP A C 1
ATOM 666 O O . ASP A 1 88 ? -1.178 5.890 1.959 1.00 96.62 88 ASP A O 1
ATOM 670 N N . THR A 1 89 ? 0.076 4.528 3.226 1.00 95.06 89 THR A N 1
ATOM 671 C CA . THR A 1 89 ? -0.644 3.309 2.844 1.00 95.06 89 THR 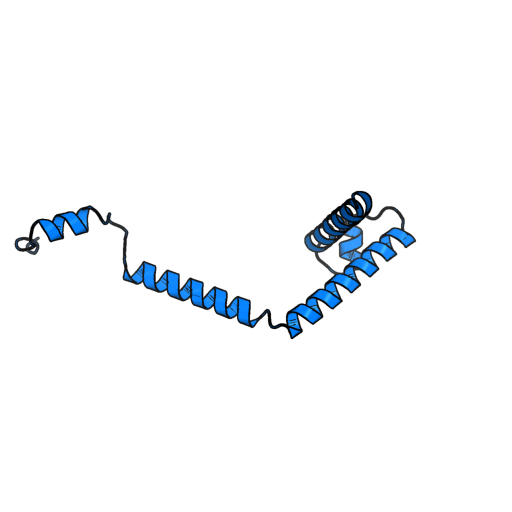A CA 1
ATOM 672 C C . THR A 1 89 ? -2.084 3.350 3.353 1.00 95.06 89 THR A C 1
ATOM 674 O O . THR A 1 89 ? -3.005 3.069 2.588 1.00 95.06 89 THR A O 1
ATOM 677 N N . ALA A 1 90 ? -2.312 3.766 4.603 1.00 95.38 90 ALA A N 1
ATOM 678 C CA . ALA A 1 90 ? -3.663 3.926 5.141 1.00 95.38 90 ALA A CA 1
ATOM 679 C C . ALA A 1 90 ? -4.488 4.950 4.334 1.00 95.38 90 ALA A C 1
ATOM 681 O O . ALA A 1 90 ? -5.620 4.664 3.940 1.00 95.38 90 ALA A O 1
ATOM 682 N N . LEU A 1 91 ? -3.911 6.113 4.016 1.00 95.25 91 LEU A N 1
ATOM 683 C CA . LEU A 1 91 ? -4.537 7.145 3.181 1.00 95.25 91 LEU A CA 1
ATOM 684 C C . LEU A 1 91 ? -4.890 6.631 1.782 1.00 95.25 91 LEU A C 1
ATOM 686 O O . LEU A 1 91 ? -5.968 6.946 1.264 1.00 95.25 91 LEU A O 1
ATOM 690 N N . TYR A 1 92 ? -4.009 5.832 1.176 1.00 95.06 92 TYR A N 1
ATOM 691 C CA . TYR A 1 92 ? -4.272 5.197 -0.110 1.00 95.06 92 TYR A CA 1
ATOM 692 C C . TYR A 1 92 ? -5.517 4.305 -0.051 1.00 95.06 92 TYR A C 1
ATOM 694 O O . TYR A 1 92 ? -6.423 4.480 -0.870 1.00 95.06 92 TYR A O 1
ATOM 702 N N . PHE A 1 93 ? -5.605 3.409 0.938 1.00 94.06 93 PHE A N 1
ATOM 703 C CA . PHE A 1 93 ? -6.744 2.498 1.088 1.00 94.06 93 PHE A CA 1
ATOM 704 C C . PHE A 1 93 ? -8.056 3.241 1.349 1.00 94.06 93 PHE A C 1
ATOM 706 O O . PHE A 1 93 ? -9.062 2.953 0.705 1.00 94.06 93 PHE A O 1
ATOM 713 N N . ILE A 1 94 ? -8.046 4.265 2.207 1.00 91.69 94 ILE A N 1
ATOM 714 C CA . ILE A 1 94 ? -9.223 5.119 2.440 1.00 91.69 94 ILE A CA 1
ATOM 715 C C . ILE A 1 94 ? -9.673 5.775 1.128 1.00 91.69 94 ILE A C 1
ATOM 717 O O . ILE A 1 94 ? -10.851 5.738 0.771 1.00 91.69 94 ILE A O 1
ATOM 721 N N . SER A 1 95 ? -8.728 6.346 0.378 1.00 92.94 95 SER A N 1
ATOM 722 C CA . SER A 1 95 ? -9.013 7.008 -0.898 1.00 92.94 95 SER A CA 1
ATOM 723 C C . SER A 1 95 ? -9.561 6.037 -1.943 1.00 92.94 95 SER A C 1
ATOM 725 O O . SER A 1 95 ? -10.444 6.404 -2.721 1.00 92.94 95 SER A O 1
ATOM 727 N N . LYS A 1 96 ? -9.043 4.803 -1.976 1.00 91.75 96 LYS A N 1
ATOM 728 C CA . LYS A 1 96 ? -9.532 3.739 -2.855 1.00 91.75 96 LYS A CA 1
ATOM 729 C C . LYS A 1 96 ? -10.962 3.335 -2.488 1.00 91.75 96 LYS A C 1
ATO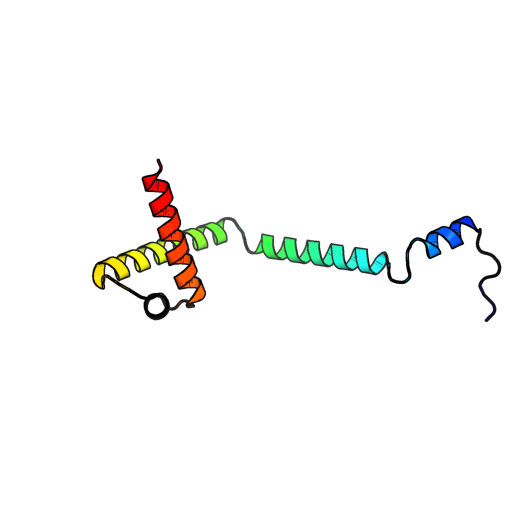M 731 O O . LYS A 1 96 ? -11.831 3.425 -3.345 1.00 91.75 96 LYS A O 1
ATOM 736 N N . LEU A 1 97 ? -11.240 3.037 -1.218 1.00 90.06 97 LEU A N 1
ATOM 737 C CA . LEU A 1 97 ? -12.582 2.662 -0.748 1.00 90.06 97 LEU A CA 1
ATOM 738 C C . LEU A 1 97 ? -13.643 3.734 -1.045 1.00 90.06 97 LEU A C 1
ATOM 740 O O . LEU A 1 97 ? -14.781 3.405 -1.386 1.00 90.06 97 LEU A O 1
ATOM 744 N N . ILE A 1 98 ? -13.286 5.020 -0.937 1.00 89.06 98 ILE A N 1
ATOM 745 C CA . ILE A 1 98 ? -14.175 6.123 -1.329 1.00 89.06 98 ILE A CA 1
ATOM 746 C C . ILE A 1 98 ? -14.476 6.055 -2.829 1.00 89.06 98 ILE A C 1
ATOM 748 O O . ILE A 1 98 ? -15.642 6.126 -3.212 1.00 89.06 98 ILE A O 1
ATOM 752 N N . ARG A 1 99 ? -13.450 5.898 -3.675 1.00 89.06 99 ARG A N 1
ATOM 753 C CA . ARG A 1 99 ? -13.614 5.766 -5.133 1.00 89.06 99 ARG A CA 1
ATOM 754 C C . ARG A 1 99 ? -14.523 4.596 -5.496 1.00 89.06 99 ARG A C 1
ATOM 756 O O . ARG A 1 99 ? -15.480 4.796 -6.236 1.00 89.06 99 ARG A O 1
ATOM 763 N N . ASP A 1 100 ? -14.273 3.429 -4.917 1.00 86.00 100 ASP A N 1
ATOM 764 C CA . ASP A 1 100 ? -14.994 2.199 -5.249 1.00 86.00 100 ASP A CA 1
ATOM 765 C C . ASP A 1 100 ? -16.468 2.292 -4.827 1.00 86.00 100 ASP A C 1
ATOM 767 O O . ASP A 1 100 ? -17.367 1.923 -5.584 1.00 86.00 100 ASP A O 1
ATOM 771 N N . LYS A 1 101 ? -16.760 2.883 -3.657 1.00 76.94 101 LYS A N 1
ATOM 772 C CA . LYS A 1 101 ? -18.150 3.169 -3.262 1.00 76.94 101 LYS A CA 1
ATOM 773 C C . LYS A 1 101 ? -18.835 4.159 -4.195 1.00 76.94 101 LYS A C 1
ATOM 775 O O . LYS A 1 101 ? -20.023 4.000 -4.468 1.00 76.94 101 LYS A O 1
ATOM 780 N N . MET A 1 102 ? -18.116 5.173 -4.670 1.00 60.38 102 MET A N 1
ATOM 781 C CA . MET A 1 102 ? -18.671 6.121 -5.632 1.00 60.38 102 MET A CA 1
ATOM 782 C C . MET A 1 102 ? -18.979 5.432 -6.966 1.00 60.38 102 MET A C 1
ATOM 784 O O . MET A 1 102 ? -20.055 5.656 -7.506 1.00 60.38 102 MET A O 1
ATOM 788 N N . GLU A 1 103 ? -18.119 4.545 -7.470 1.00 62.03 103 GLU A N 1
ATOM 789 C CA . GLU A 1 103 ? -18.390 3.795 -8.707 1.00 62.03 103 GLU A CA 1
ATOM 790 C C . GLU A 1 103 ? -19.625 2.888 -8.614 1.00 62.03 103 GLU A C 1
ATOM 792 O O . GLU A 1 103 ? -20.364 2.760 -9.590 1.00 62.03 103 GLU A O 1
ATOM 797 N N . VAL A 1 104 ? -19.894 2.300 -7.444 1.00 61.97 104 VAL A N 1
ATOM 798 C CA . VAL A 1 104 ? -21.100 1.485 -7.209 1.00 61.97 104 VAL A CA 1
ATOM 799 C C . VAL A 1 104 ? -22.377 2.335 -7.168 1.00 61.97 104 VAL A C 1
ATOM 801 O O . VAL A 1 104 ? -23.435 1.847 -7.546 1.00 61.97 104 V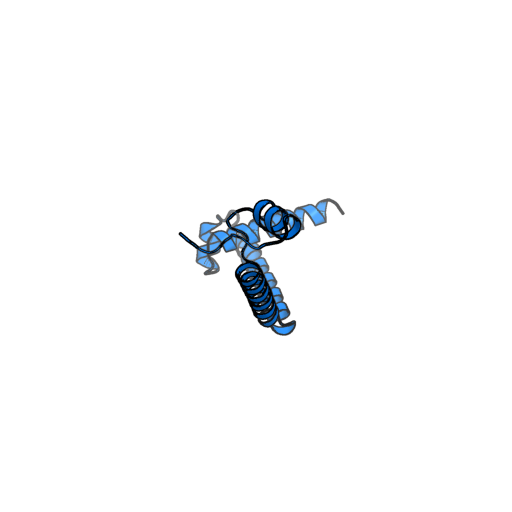AL A O 1
ATOM 804 N N . LEU A 1 105 ? -22.305 3.599 -6.738 1.00 53.16 105 LEU A N 1
ATOM 805 C CA . LEU A 1 105 ? -23.465 4.503 -6.680 1.00 53.16 105 LEU A CA 1
ATOM 806 C C . LEU A 1 105 ? -23.852 5.107 -8.042 1.00 53.16 105 LEU A C 1
ATOM 808 O O . LEU A 1 105 ? -24.966 5.608 -8.182 1.00 53.16 105 LEU A O 1
ATOM 812 N N . TRP A 1 106 ? -22.950 5.080 -9.028 1.00 53.19 106 TRP A N 1
ATOM 813 C CA . TRP A 1 106 ? -23.165 5.637 -10.374 1.00 53.19 106 TRP A CA 1
ATOM 814 C C . TRP A 1 106 ? -23.408 4.573 -11.460 1.00 53.19 106 TRP A C 1
ATOM 816 O O . TRP A 1 106 ? -23.463 4.916 -12.644 1.00 53.19 106 TRP A O 1
ATOM 826 N N . ARG A 1 107 ? -23.552 3.303 -11.073 1.00 46.44 107 ARG A N 1
ATOM 827 C CA . ARG A 1 107 ? -23.946 2.179 -11.935 1.00 46.44 107 ARG A CA 1
ATOM 828 C C . ARG A 1 107 ? -25.379 1.753 -11.647 1.00 46.44 107 ARG A C 1
ATOM 830 O O . ARG A 1 107 ? -26.060 1.386 -12.629 1.00 46.44 107 ARG A O 1
#

Nearest PDB structures (foldseek):
  5duk-assembly1_B  TM=8.871E-01  e=3.500E-01  Thermoplasmatales archaeon SCGC AB-539-N05
  2ev0-assembly1_B  TM=6.788E-01  e=1.652E-01  Bacillus subtilis
  1on1-assembly1_A  TM=6.142E-01  e=3.500E-01  Bacillus subtilis
  4d18-assembly2_J  TM=6.748E-01  e=3.110E+00  Homo sapiens
  6o35-assembly1_B-2  TM=3.734E-01  e=4.685E+00  synthetic construct

Mean predicted aligned error: 12.89 Å

Radius of gyration: 27.39 Å; Cα contacts (8 Å, |Δi|>4): 33; chains: 1; bounding box: 72×40×60 Å

Organism: NCBI:txid401526

Foldseek 3Di:
DPDDPDDDVVVVVVVVVCPDPDDPVVVVVVVVVVVVVVVVVVVCPDVVNVVVVVVVLVVLLVVLVVCCVVVPDDDLVRSCVVVVHDSVVSVVSVVVVVVVVVVVVVD

Sequence (107 aa):
MKGMSGMPPMMGMMVEKMGEGFNPMEMCKNMMEAVKTTAQMAGYATPEVMALFEDWVNQVEGEVLELMRQKGQVSPAEIAQELKVSEDTALYFISKLIRDKMEVLWR

Secondary structure (DSSP, 8-state):
----S---HHHHHHHHHS-TT--HHHHHHHHHHHHHHHHHHHHH--HHHHHHHHHHHHHHHHHHHHHHHHHSS--HHHHHHHHT--HHHHHHHHHHHHHHHHHHHT-

InterPro domains:
  IPR036390 Winged helix DNA-binding domain superfamily [SSF46785] (59-101)

pLDDT: mean 81.99, std 15.58, range [40.16, 96.94]